Protein AF-A0A5D2IPU1-F1 (afdb_monomer)

Secondary structure (DSSP, 8-state):
-HHHHGGG--TT---HHHHHHHHHEEEEEETTEEEEEEPPHHHHHHHHHHHHHHHHHHHHHHHHHHHHHHH---TT-S---PPP--------SS---

pLDDT: mean 86.09, std 16.65, range [37.09, 97.56]

Sequence (97 aa):
MLTGMLKNFSFGRCDVDLLLDTLCTRTIQIREGSIVKALDCNAAVASRDALAKTVYARLFGWLVDKINISVGQDPNSHVQIGVLDIYGFECFKHNRL

Structure (mmCIF, N/CA/C/O backbone):
data_AF-A0A5D2IPU1-F1
#
_entry.id   AF-A0A5D2IPU1-F1
#
loop_
_atom_site.group_PDB
_atom_site.id
_atom_site.type_symbol
_atom_site.label_atom_id
_atom_site.label_alt_id
_atom_site.label_comp_id
_atom_site.label_asym_id
_atom_site.label_entity_id
_atom_site.label_seq_id
_atom_site.pdbx_PDB_ins_code
_atom_site.Cartn_x
_atom_site.Cartn_y
_atom_site.Cartn_z
_atom_site.occupancy
_atom_site.B_iso_or_equiv
_atom_site.auth_seq_id
_atom_site.auth_comp_id
_atom_site.auth_asym_id
_atom_site.auth_atom_id
_atom_site.pdbx_PDB_model_num
ATOM 1 N N . MET A 1 1 ? 19.052 -23.153 -6.742 1.00 44.31 1 MET A N 1
ATOM 2 C CA . MET A 1 1 ? 19.173 -21.676 -6.682 1.00 44.31 1 MET A CA 1
ATOM 3 C C . MET A 1 1 ? 17.837 -20.984 -6.370 1.00 44.31 1 MET A C 1
ATOM 5 O O . MET A 1 1 ? 17.845 -20.030 -5.609 1.00 44.31 1 MET A O 1
ATOM 9 N N . LEU A 1 2 ? 16.688 -21.506 -6.827 1.00 38.56 2 LEU A N 1
ATOM 10 C CA . LEU A 1 2 ? 15.344 -20.996 -6.474 1.00 38.56 2 LEU A CA 1
ATOM 11 C C . LEU A 1 2 ? 14.900 -21.295 -5.024 1.00 38.56 2 LEU A C 1
ATOM 13 O O . LEU A 1 2 ? 14.187 -20.506 -4.414 1.00 38.56 2 LEU A O 1
ATOM 17 N N . THR A 1 3 ? 15.399 -22.374 -4.417 1.00 40.47 3 THR A N 1
ATOM 18 C CA . THR A 1 3 ? 15.139 -22.748 -3.012 1.00 40.47 3 THR A CA 1
ATOM 19 C C . THR A 1 3 ? 15.789 -21.815 -1.976 1.00 40.47 3 THR A C 1
ATOM 21 O O . THR A 1 3 ? 15.454 -21.888 -0.796 1.00 40.47 3 THR A O 1
ATOM 24 N N . GLY A 1 4 ? 16.709 -20.933 -2.393 1.00 37.09 4 GLY A N 1
ATOM 25 C CA . GLY A 1 4 ? 17.386 -19.965 -1.519 1.00 37.09 4 GLY A CA 1
ATOM 26 C C . GLY A 1 4 ? 16.673 -18.614 -1.401 1.00 37.09 4 GLY A C 1
ATOM 27 O O . GLY A 1 4 ? 16.725 -17.997 -0.342 1.00 37.09 4 GLY A O 1
ATOM 28 N N . MET A 1 5 ? 15.953 -18.170 -2.440 1.00 45.12 5 MET A N 1
ATOM 29 C CA . MET A 1 5 ? 15.234 -16.884 -2.410 1.00 45.12 5 MET A CA 1
ATOM 30 C C . MET A 1 5 ? 13.973 -16.923 -1.540 1.00 45.12 5 MET A C 1
ATOM 32 O O . MET A 1 5 ? 13.598 -15.899 -0.978 1.00 45.12 5 MET A O 1
ATOM 36 N N . LEU A 1 6 ? 13.372 -18.102 -1.348 1.00 45.28 6 LEU A N 1
ATOM 37 C CA . LEU A 1 6 ? 12.223 -18.271 -0.451 1.00 45.28 6 LEU A CA 1
ATOM 38 C C . LEU A 1 6 ? 12.601 -18.178 1.037 1.00 45.28 6 LEU A C 1
ATOM 40 O O . LEU A 1 6 ? 11.755 -17.833 1.852 1.00 45.28 6 LEU A O 1
ATOM 44 N N . LYS A 1 7 ? 13.871 -18.406 1.410 1.00 43.28 7 LYS A N 1
ATOM 45 C CA . LYS A 1 7 ? 14.329 -18.258 2.807 1.00 43.28 7 LYS A CA 1
ATOM 46 C C . LYS A 1 7 ? 14.456 -16.799 3.257 1.00 43.28 7 LYS A C 1
ATOM 48 O O . LYS A 1 7 ? 14.388 -16.535 4.451 1.00 43.28 7 LYS A O 1
ATOM 53 N N . ASN A 1 8 ? 14.594 -15.861 2.318 1.00 40.19 8 ASN A N 1
ATOM 54 C CA . ASN A 1 8 ? 14.648 -14.425 2.616 1.00 40.19 8 ASN A CA 1
ATOM 55 C C . ASN A 1 8 ? 13.256 -13.782 2.692 1.00 40.19 8 ASN A C 1
ATOM 57 O O . ASN A 1 8 ? 13.132 -12.628 3.090 1.00 40.19 8 ASN A O 1
ATOM 61 N N . PHE A 1 9 ? 12.208 -14.531 2.345 1.00 43.62 9 PHE A N 1
ATOM 62 C CA . PHE A 1 9 ? 10.818 -14.130 2.512 1.00 43.62 9 PHE A CA 1
ATOM 63 C C . PHE A 1 9 ? 10.248 -14.814 3.761 1.00 43.62 9 PHE A C 1
ATOM 65 O O . PHE A 1 9 ? 9.329 -15.624 3.697 1.00 43.62 9 PHE A O 1
ATOM 72 N N . SER A 1 10 ? 10.815 -14.503 4.931 1.00 45.66 10 SER A N 1
ATOM 73 C CA . SER A 1 10 ? 10.185 -14.836 6.214 1.00 45.66 10 SER A CA 1
ATOM 74 C C . SER A 1 10 ? 8.975 -13.919 6.423 1.00 45.66 10 SER A C 1
ATOM 76 O O . SER A 1 10 ? 8.990 -13.026 7.268 1.00 45.66 10 SER A O 1
ATOM 78 N N . PHE A 1 11 ? 7.931 -14.108 5.616 1.00 48.38 11 PHE A N 1
ATOM 79 C CA . PHE A 1 11 ? 6.638 -13.480 5.836 1.00 48.38 11 PHE A CA 1
ATOM 80 C C . PHE A 1 11 ? 6.033 -14.112 7.093 1.00 48.38 11 PHE A C 1
ATOM 82 O O . PHE A 1 11 ? 5.561 -15.244 7.063 1.00 48.38 11 PHE A O 1
ATOM 89 N N . GLY A 1 12 ? 6.098 -13.395 8.216 1.00 58.38 12 GLY A N 1
ATOM 90 C CA . GLY A 1 12 ? 5.219 -13.666 9.352 1.00 58.38 12 GLY A CA 1
ATOM 91 C C . GLY A 1 12 ? 5.762 -14.547 10.478 1.00 58.38 12 GLY A C 1
ATOM 92 O O . GLY A 1 12 ? 5.032 -15.393 10.978 1.00 58.38 12 GLY A O 1
ATOM 93 N N . ARG A 1 13 ? 6.968 -14.282 10.999 1.00 60.38 13 ARG A N 1
ATOM 94 C CA . ARG A 1 13 ? 7.183 -14.495 12.447 1.00 60.38 13 ARG A CA 1
ATOM 95 C C . ARG A 1 13 ? 6.666 -13.272 13.204 1.00 60.38 13 ARG A C 1
ATOM 97 O O . ARG A 1 13 ? 7.444 -12.489 13.737 1.00 60.38 13 ARG A O 1
ATOM 104 N N . CYS A 1 14 ? 5.353 -13.078 13.165 1.00 70.31 14 CYS A N 1
ATOM 105 C CA . CYS A 1 14 ? 4.673 -12.128 14.033 1.00 70.31 14 CYS A CA 1
ATOM 106 C C . CYS A 1 14 ? 4.151 -12.904 15.235 1.00 70.31 14 CYS A C 1
ATOM 108 O O . CYS A 1 14 ? 3.426 -13.883 15.070 1.00 70.31 14 CYS A O 1
ATOM 110 N N . ASP A 1 15 ? 4.549 -12.472 16.424 1.00 87.75 15 ASP A N 1
ATOM 111 C CA . ASP A 1 15 ? 3.903 -12.905 17.653 1.00 87.75 15 ASP A CA 1
ATOM 112 C C . ASP A 1 15 ? 2.453 -12.395 17.632 1.00 87.75 15 ASP A C 1
ATOM 114 O O . ASP A 1 15 ? 2.205 -11.201 17.428 1.00 87.75 15 ASP A O 1
ATOM 118 N N . VAL A 1 16 ? 1.504 -13.325 17.743 1.00 87.75 16 VAL A N 1
ATOM 119 C CA . VAL A 1 16 ? 0.071 -13.037 17.621 1.00 87.75 16 VAL A CA 1
ATOM 120 C C . VAL A 1 16 ? -0.405 -12.193 18.799 1.00 87.75 16 VAL A C 1
ATOM 122 O O . VAL A 1 16 ? -1.175 -11.257 18.590 1.00 87.75 16 VAL A O 1
ATOM 125 N N . ASP A 1 17 ? 0.090 -12.471 20.003 1.00 89.56 17 ASP A N 1
ATOM 126 C CA . ASP A 1 17 ? -0.324 -11.771 21.217 1.00 89.56 17 ASP A CA 1
ATOM 127 C C . ASP A 1 17 ? 0.205 -10.338 21.201 1.00 89.56 17 ASP A C 1
ATOM 129 O O . ASP A 1 17 ? -0.543 -9.390 21.449 1.00 89.56 17 ASP A O 1
ATOM 133 N N . LEU A 1 18 ? 1.465 -10.162 20.787 1.00 89.06 18 LEU A N 1
ATOM 134 C CA . LEU A 1 18 ? 2.045 -8.834 20.600 1.00 89.06 18 LEU A CA 1
ATOM 135 C C . LEU A 1 18 ? 1.277 -8.035 19.541 1.00 89.06 18 LEU A C 1
ATOM 137 O O . LEU A 1 18 ? 0.995 -6.855 19.736 1.00 89.06 18 LEU A O 1
ATOM 141 N N . LEU A 1 19 ? 0.922 -8.657 18.415 1.00 90.06 19 LEU A N 1
ATOM 142 C CA . LEU A 1 19 ? 0.174 -7.983 17.354 1.00 90.06 19 LEU A CA 1
ATOM 143 C C . LEU A 1 19 ? -1.211 -7.535 17.837 1.00 90.06 19 LEU A C 1
ATOM 145 O O . LEU A 1 19 ? -1.614 -6.406 17.555 1.00 90.06 19 LEU A O 1
ATOM 149 N N . LEU A 1 20 ? -1.925 -8.398 18.564 1.00 89.81 20 LEU A N 1
ATOM 150 C CA . LEU A 1 20 ? -3.234 -8.077 19.129 1.00 89.81 20 LEU A CA 1
ATOM 151 C C . LEU A 1 20 ? -3.141 -6.923 20.129 1.00 89.81 20 LEU A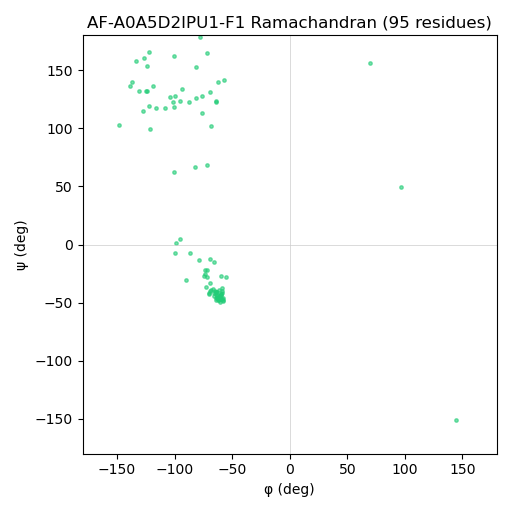 C 1
ATOM 153 O O . LEU A 1 20 ? -3.927 -5.979 20.028 1.00 89.81 20 LEU A O 1
ATOM 157 N N . ASP A 1 21 ? -2.160 -6.958 21.031 1.00 89.94 21 ASP A N 1
ATOM 158 C CA . ASP A 1 21 ? -1.935 -5.890 22.007 1.00 89.94 21 ASP A CA 1
ATOM 159 C C . ASP A 1 21 ? -1.615 -4.558 21.314 1.00 89.94 21 ASP A C 1
ATOM 161 O O . ASP A 1 21 ? -2.221 -3.527 21.606 1.00 89.94 21 ASP A O 1
ATOM 165 N N . THR A 1 22 ? -0.747 -4.580 20.299 1.00 90.44 22 THR A N 1
ATOM 166 C CA . THR A 1 22 ? -0.341 -3.367 19.570 1.00 90.44 22 THR A CA 1
ATOM 167 C C . THR A 1 22 ? -1.477 -2.781 18.723 1.00 90.44 22 THR A C 1
ATOM 169 O O . THR A 1 22 ? -1.560 -1.567 18.545 1.00 90.44 22 THR A O 1
ATOM 172 N N . LEU A 1 23 ? -2.363 -3.621 18.178 1.00 92.75 23 LEU A N 1
ATOM 173 C CA . LEU A 1 23 ? -3.527 -3.165 17.409 1.00 92.75 23 LEU A CA 1
ATOM 174 C C . LEU A 1 23 ? -4.633 -2.592 18.301 1.00 92.75 23 LEU A C 1
ATOM 176 O O . LEU A 1 23 ? -5.403 -1.750 17.836 1.00 92.75 23 LEU A O 1
ATOM 180 N N . CYS A 1 24 ? -4.717 -3.043 19.556 1.00 93.88 24 CYS A N 1
ATOM 181 C CA . CYS A 1 24 ? -5.764 -2.654 20.502 1.00 93.88 24 CYS A CA 1
ATOM 182 C C . CYS A 1 24 ? -5.325 -1.580 21.503 1.00 93.88 24 CYS A C 1
ATOM 184 O O . CYS A 1 24 ? -6.160 -1.067 22.248 1.00 93.88 24 CYS A O 1
ATOM 186 N N . THR A 1 25 ? -4.045 -1.216 21.541 1.00 93.25 25 THR A N 1
ATOM 187 C CA . THR A 1 25 ? -3.517 -0.221 22.475 1.00 93.25 25 THR A CA 1
ATOM 188 C C . THR A 1 25 ? -2.761 0.889 21.757 1.00 93.25 25 THR A C 1
ATOM 190 O O . THR A 1 25 ? -2.344 0.784 20.606 1.00 93.25 25 THR A O 1
ATOM 193 N N . ARG A 1 26 ? -2.608 2.017 22.446 1.00 91.75 26 ARG A N 1
ATOM 194 C CA . ARG A 1 26 ? -1.786 3.142 22.027 1.00 91.75 26 ARG A CA 1
ATOM 195 C C . ARG A 1 26 ? -0.755 3.430 23.100 1.00 91.75 26 ARG A C 1
ATOM 197 O O . ARG A 1 26 ? -1.110 3.821 24.212 1.00 91.75 26 ARG A O 1
ATOM 204 N N . THR A 1 27 ? 0.512 3.316 22.727 1.00 91.31 27 THR A N 1
ATOM 205 C CA . THR A 1 27 ? 1.637 3.719 23.572 1.00 91.31 27 THR A CA 1
ATOM 206 C C . THR A 1 27 ? 1.945 5.195 23.354 1.00 91.31 27 THR A C 1
ATOM 208 O O . THR A 1 27 ? 2.215 5.635 22.236 1.00 91.31 27 THR A O 1
ATOM 211 N N . ILE A 1 28 ? 1.902 5.972 24.431 1.00 90.62 28 ILE A N 1
ATOM 212 C CA . ILE A 1 28 ? 2.215 7.398 24.457 1.00 90.62 28 ILE A CA 1
ATOM 213 C C . ILE A 1 28 ? 3.547 7.560 25.185 1.00 90.62 28 ILE A C 1
ATOM 215 O O . ILE A 1 28 ? 3.663 7.212 26.360 1.00 90.62 28 ILE A O 1
ATOM 219 N N . GLN A 1 29 ? 4.552 8.076 24.483 1.00 91.69 29 GLN A N 1
ATOM 220 C CA . GLN A 1 29 ? 5.867 8.357 25.058 1.00 91.69 29 GLN A CA 1
ATOM 221 C C . GLN A 1 29 ? 5.832 9.706 25.791 1.00 91.69 29 GLN A C 1
ATOM 223 O O . GLN A 1 29 ? 5.444 10.719 25.208 1.00 91.69 29 GLN A O 1
ATOM 228 N N . ILE A 1 30 ? 6.229 9.716 27.063 1.00 92.75 30 ILE A N 1
ATOM 229 C CA . ILE A 1 30 ? 6.372 10.899 27.923 1.00 92.75 30 ILE A CA 1
ATOM 230 C C . ILE A 1 30 ? 7.812 10.989 28.454 1.00 92.75 30 ILE A C 1
ATOM 232 O O . ILE A 1 30 ? 8.574 10.030 28.380 1.00 92.75 30 ILE A O 1
ATOM 236 N N . ARG A 1 31 ? 8.214 12.140 29.013 1.00 89.88 31 ARG A N 1
ATOM 237 C CA . ARG A 1 31 ? 9.590 12.332 29.534 1.00 89.88 31 ARG A CA 1
ATOM 238 C C . ARG A 1 31 ? 9.965 11.340 30.643 1.00 89.88 31 ARG A C 1
ATOM 240 O O . ARG A 1 31 ? 11.141 11.046 30.804 1.00 89.88 31 ARG A O 1
ATOM 247 N N . GLU A 1 32 ? 8.977 10.845 31.383 1.00 90.00 32 GLU A N 1
ATOM 248 C CA . GLU A 1 32 ? 9.146 9.948 32.535 1.00 90.00 32 GLU A CA 1
ATOM 249 C C . GLU A 1 32 ? 8.927 8.462 32.185 1.00 90.00 32 GLU A C 1
ATOM 251 O O . GLU A 1 32 ? 9.017 7.610 33.064 1.00 90.00 32 GLU A O 1
ATOM 256 N N . GLY A 1 33 ? 8.643 8.125 30.918 1.00 89.00 33 GLY A N 1
ATOM 257 C CA . GLY A 1 33 ? 8.401 6.747 30.480 1.00 89.00 33 GLY A CA 1
ATOM 258 C C . GLY A 1 33 ? 7.342 6.618 29.382 1.00 89.00 33 GLY A C 1
ATOM 259 O O . GLY A 1 33 ? 7.133 7.524 28.580 1.00 89.00 33 GLY A O 1
ATOM 260 N N . SER A 1 34 ? 6.647 5.482 29.344 1.00 89.50 34 SER A N 1
ATOM 261 C CA . SER A 1 34 ? 5.584 5.214 28.371 1.00 89.50 34 SER A CA 1
ATOM 262 C C . SER A 1 34 ? 4.273 4.859 29.061 1.00 89.50 34 SER A C 1
ATOM 264 O O . SER A 1 34 ? 4.248 3.985 29.926 1.00 89.50 34 SER A O 1
ATOM 266 N N . ILE A 1 35 ? 3.179 5.487 28.634 1.00 91.88 35 ILE A N 1
ATOM 267 C CA . ILE A 1 35 ? 1.822 5.165 29.084 1.00 91.88 35 ILE A CA 1
ATOM 268 C C . ILE A 1 35 ? 1.128 4.372 27.979 1.00 91.88 35 ILE A C 1
ATOM 270 O O . ILE A 1 35 ? 1.062 4.831 26.839 1.00 91.88 35 ILE A O 1
ATOM 274 N N . VAL A 1 36 ? 0.581 3.205 28.313 1.00 91.69 36 VAL A N 1
ATOM 275 C CA . VAL A 1 36 ? -0.224 2.390 27.395 1.00 91.69 36 VAL A CA 1
ATOM 276 C C . VAL A 1 36 ? -1.701 2.621 27.693 1.00 91.69 36 VAL A C 1
ATOM 278 O O . VAL A 1 36 ? -2.138 2.510 28.838 1.00 91.69 36 VAL A O 1
ATOM 281 N N . LYS A 1 37 ? -2.479 2.964 26.664 1.00 92.94 37 LYS A N 1
ATOM 282 C CA . LYS A 1 37 ? -3.926 3.183 26.766 1.00 92.94 37 LYS A CA 1
ATOM 283 C C . LYS A 1 37 ? -4.665 2.297 25.769 1.00 92.94 37 LYS A C 1
ATOM 285 O O . LYS A 1 37 ? -4.312 2.289 24.595 1.00 92.94 37 LYS A O 1
ATOM 290 N N . ALA A 1 38 ? -5.712 1.607 26.212 1.00 93.06 38 ALA A N 1
ATOM 291 C CA . ALA A 1 38 ? -6.588 0.853 25.318 1.00 93.06 38 ALA A CA 1
ATOM 292 C C . ALA A 1 38 ? -7.295 1.779 24.309 1.00 93.06 38 ALA A C 1
ATOM 294 O O . ALA A 1 38 ? -7.718 2.890 24.650 1.00 93.06 38 ALA A O 1
ATOM 295 N N . LEU A 1 39 ? -7.404 1.316 23.068 1.00 93.88 39 LEU A N 1
ATOM 296 C CA . LEU A 1 39 ? -8.176 1.953 22.010 1.00 93.88 39 LEU A CA 1
ATOM 297 C C . LEU A 1 39 ? -9.656 1.581 22.134 1.00 93.88 39 LEU A C 1
ATOM 299 O O . LEU A 1 39 ? -10.005 0.507 22.623 1.00 93.88 39 LEU A O 1
ATOM 303 N N . ASP A 1 40 ? -10.532 2.462 21.653 1.00 95.88 40 ASP A N 1
ATOM 304 C CA . ASP A 1 40 ? -11.911 2.069 21.379 1.00 95.88 40 ASP A CA 1
ATOM 305 C C . ASP A 1 40 ? -11.985 1.152 20.144 1.00 95.88 40 ASP A C 1
ATOM 307 O O . ASP A 1 40 ? -11.044 1.053 19.347 1.00 95.88 40 ASP A O 1
ATOM 311 N N . CYS A 1 41 ? -13.122 0.475 19.972 1.00 94.06 41 CYS A N 1
ATOM 312 C CA . CYS A 1 41 ? -13.303 -0.489 18.889 1.00 94.06 41 CYS A CA 1
ATOM 313 C C . CYS A 1 41 ? -13.107 0.127 17.493 1.00 94.06 41 CYS A C 1
ATOM 315 O O . CYS A 1 41 ? -12.541 -0.525 16.618 1.00 94.06 41 CYS A O 1
ATOM 317 N N . ASN A 1 42 ? -13.539 1.373 17.272 1.00 96.00 42 ASN A N 1
ATOM 318 C CA . ASN A 1 42 ? -13.425 2.021 15.963 1.00 96.00 42 ASN A CA 1
ATOM 319 C C . ASN A 1 42 ? -11.963 2.347 15.639 1.00 96.00 42 ASN A C 1
ATOM 321 O O . ASN A 1 42 ? -11.512 2.123 14.516 1.00 96.00 42 ASN A O 1
ATOM 325 N N . ALA A 1 43 ? -11.209 2.830 16.626 1.00 94.12 43 ALA A N 1
ATOM 326 C CA . ALA A 1 43 ? -9.787 3.104 16.489 1.00 94.12 43 ALA A CA 1
ATOM 327 C C . ALA A 1 43 ? -8.972 1.821 16.253 1.00 94.12 43 ALA A C 1
ATOM 329 O O . ALA A 1 43 ? -8.080 1.819 15.404 1.00 94.12 43 ALA A O 1
ATOM 330 N N . ALA A 1 44 ? -9.308 0.718 16.930 1.00 93.88 44 ALA A N 1
ATOM 331 C CA . ALA A 1 44 ? -8.669 -0.580 16.698 1.00 93.88 44 ALA A CA 1
ATOM 332 C C . ALA A 1 44 ? -8.945 -1.114 15.275 1.00 93.88 44 ALA A C 1
ATOM 334 O O . ALA A 1 44 ? -8.029 -1.572 14.588 1.00 93.88 44 ALA A O 1
ATOM 335 N N . VAL A 1 45 ? -10.185 -0.987 14.783 1.00 95.44 45 VAL A N 1
ATOM 336 C CA . VAL A 1 45 ? -10.546 -1.349 13.398 1.00 95.44 45 VAL A CA 1
ATOM 337 C C . VAL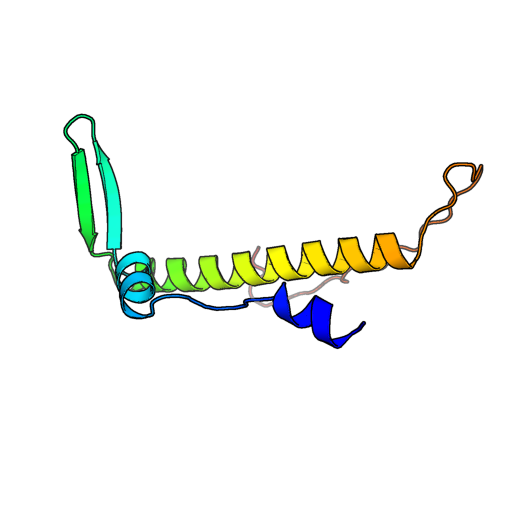 A 1 45 ? -9.790 -0.490 12.384 1.00 95.44 45 VAL A C 1
ATOM 339 O O . VAL A 1 45 ? -9.209 -1.024 11.441 1.00 95.44 45 VAL A O 1
ATOM 342 N N . ALA A 1 46 ? -9.732 0.827 12.597 1.00 94.50 46 ALA A N 1
ATOM 343 C CA . ALA A 1 46 ? -8.981 1.727 11.727 1.00 94.50 46 ALA A CA 1
ATOM 344 C C . ALA A 1 46 ? -7.477 1.395 11.713 1.00 94.50 46 ALA A C 1
ATOM 346 O O . ALA A 1 46 ? -6.855 1.425 10.651 1.00 94.50 46 ALA A O 1
ATOM 347 N N . SER A 1 47 ? -6.903 1.030 12.866 1.00 93.38 47 SER A N 1
ATOM 348 C CA . SER A 1 47 ? -5.509 0.581 12.993 1.00 93.38 47 SER A CA 1
ATOM 349 C C . SER A 1 47 ? -5.242 -0.684 12.167 1.00 93.38 47 SER A C 1
ATOM 351 O O . SER A 1 47 ? -4.302 -0.723 11.369 1.00 93.38 47 SER A O 1
ATOM 353 N N . ARG A 1 48 ? -6.125 -1.688 12.266 1.00 95.06 48 ARG A N 1
ATOM 354 C CA . ARG A 1 48 ? -6.066 -2.912 11.450 1.00 95.06 48 ARG A CA 1
ATOM 355 C C . ARG A 1 48 ? -6.115 -2.599 9.953 1.00 95.06 48 ARG A C 1
ATOM 357 O O . ARG A 1 48 ? -5.297 -3.113 9.190 1.00 95.06 48 ARG A O 1
ATOM 364 N N . ASP A 1 49 ? -7.058 -1.765 9.527 1.00 95.44 49 ASP A N 1
ATOM 365 C CA . ASP A 1 49 ? -7.230 -1.426 8.111 1.00 95.44 49 ASP A CA 1
ATOM 366 C C . ASP A 1 49 ? -6.032 -0.628 7.577 1.00 95.44 49 ASP A C 1
ATOM 368 O O . ASP A 1 49 ? -5.576 -0.858 6.455 1.00 95.44 49 ASP A O 1
ATOM 372 N N . ALA A 1 50 ? -5.472 0.273 8.388 1.00 94.25 50 ALA A N 1
ATOM 373 C CA . ALA A 1 50 ? -4.252 1.001 8.058 1.00 94.25 50 ALA A CA 1
ATOM 374 C C . ALA A 1 50 ? -3.042 0.064 7.921 1.00 94.25 50 ALA A C 1
ATOM 376 O O . ALA A 1 50 ? -2.255 0.212 6.980 1.00 94.25 50 ALA A O 1
ATOM 377 N N . LEU A 1 51 ? -2.910 -0.931 8.805 1.00 93.62 51 LEU A N 1
ATOM 378 C CA . LEU A 1 51 ? -1.870 -1.955 8.704 1.00 93.62 51 LEU A CA 1
ATOM 379 C C . LEU A 1 51 ? -2.006 -2.745 7.398 1.00 93.62 51 LEU A C 1
ATOM 381 O O . LEU A 1 51 ? -1.031 -2.861 6.655 1.00 93.62 51 LEU A O 1
ATOM 385 N N . ALA A 1 52 ? -3.210 -3.225 7.078 1.00 95.12 52 ALA A N 1
ATOM 386 C CA . ALA A 1 52 ? -3.469 -3.970 5.847 1.00 95.12 52 ALA A CA 1
ATOM 387 C C . ALA A 1 52 ? -3.121 -3.147 4.594 1.00 95.12 52 ALA A C 1
ATOM 389 O O . ALA A 1 52 ? -2.388 -3.621 3.723 1.00 95.12 52 ALA A O 1
ATOM 390 N N . LYS A 1 53 ? -3.565 -1.882 4.539 1.00 95.38 53 LYS A N 1
ATOM 391 C CA . LYS A 1 53 ? -3.225 -0.948 3.452 1.00 95.38 53 LYS A CA 1
ATOM 392 C C . LYS A 1 53 ? -1.716 -0.732 3.334 1.00 95.38 53 LYS A C 1
ATOM 394 O O . LYS A 1 53 ? -1.185 -0.733 2.228 1.00 95.38 53 LYS A O 1
ATOM 399 N N . THR A 1 54 ? -1.017 -0.595 4.459 1.00 95.44 54 THR A N 1
ATOM 400 C CA . THR A 1 54 ? 0.440 -0.387 4.486 1.00 95.44 54 THR A CA 1
ATOM 401 C C . THR A 1 54 ? 1.198 -1.604 3.965 1.00 95.44 54 THR A C 1
ATOM 403 O O . THR A 1 54 ? 2.128 -1.457 3.172 1.00 95.44 54 THR A O 1
ATOM 406 N N . VAL A 1 55 ? 0.803 -2.809 4.384 1.00 95.38 55 VAL A N 1
ATOM 407 C CA . VAL A 1 55 ? 1.409 -4.059 3.904 1.00 95.38 55 VAL A CA 1
ATOM 408 C C . VAL A 1 55 ? 1.208 -4.198 2.399 1.00 95.38 55 VAL A C 1
ATOM 410 O O . VAL A 1 55 ? 2.177 -4.437 1.679 1.00 95.38 55 VAL A O 1
ATOM 413 N N . TYR A 1 56 ? -0.019 -3.986 1.917 1.00 96.81 56 TYR A N 1
ATOM 414 C CA . TYR A 1 56 ? -0.323 -4.048 0.491 1.00 96.81 56 TYR A CA 1
ATOM 415 C C . TYR A 1 56 ? 0.480 -3.016 -0.312 1.00 96.81 56 TYR A C 1
ATOM 417 O O . TYR A 1 56 ? 1.112 -3.371 -1.302 1.00 96.81 56 TYR A O 1
ATOM 425 N N . ALA A 1 57 ? 0.530 -1.759 0.140 1.00 96.00 57 ALA A N 1
ATOM 426 C CA . ALA A 1 57 ? 1.281 -0.702 -0.535 1.00 96.00 57 ALA A CA 1
ATOM 427 C C . ALA A 1 57 ? 2.782 -1.026 -0.637 1.00 96.00 57 ALA A C 1
ATOM 429 O O . ALA A 1 57 ? 3.382 -0.849 -1.695 1.00 96.00 57 ALA A O 1
ATOM 430 N N . ARG A 1 58 ? 3.387 -1.556 0.437 1.00 96.12 58 ARG A N 1
ATOM 431 C CA . ARG A 1 58 ? 4.797 -1.983 0.433 1.00 96.12 58 ARG A CA 1
ATOM 432 C C . ARG A 1 58 ? 5.043 -3.158 -0.506 1.00 96.12 58 ARG A C 1
ATOM 434 O O . ARG A 1 58 ? 6.048 -3.164 -1.210 1.00 96.12 58 ARG A O 1
ATOM 441 N N . LEU A 1 59 ? 4.138 -4.135 -0.521 1.00 96.88 59 LEU A N 1
ATOM 442 C CA . LEU A 1 59 ? 4.220 -5.273 -1.433 1.00 96.88 59 LEU A CA 1
ATOM 443 C C . LEU A 1 59 ? 4.122 -4.818 -2.892 1.00 96.88 59 LEU A C 1
ATOM 445 O O . LEU A 1 59 ? 4.923 -5.247 -3.717 1.00 96.88 59 LEU A O 1
ATOM 449 N N . PHE A 1 60 ? 3.168 -3.938 -3.197 1.00 96.75 60 PHE A N 1
ATOM 450 C CA . PHE A 1 60 ? 2.980 -3.395 -4.536 1.00 96.75 60 PHE A CA 1
ATOM 451 C C . PHE A 1 60 ? 4.208 -2.604 -5.001 1.00 96.75 60 PHE A C 1
ATOM 453 O O . PHE A 1 60 ? 4.715 -2.864 -6.087 1.00 96.75 60 PHE A O 1
ATOM 460 N N . GLY A 1 61 ? 4.740 -1.709 -4.160 1.00 95.81 61 GLY A N 1
ATOM 461 C CA . GLY A 1 61 ? 5.974 -0.979 -4.465 1.00 95.81 61 GLY A CA 1
ATOM 462 C C . GLY A 1 61 ? 7.153 -1.918 -4.730 1.00 95.81 61 GLY A C 1
ATOM 463 O O . GLY A 1 61 ? 7.804 -1.814 -5.765 1.00 95.81 61 GLY A O 1
ATOM 464 N N . TRP A 1 62 ? 7.359 -2.913 -3.860 1.00 97.38 62 TRP A N 1
ATOM 465 C CA . TRP A 1 62 ? 8.399 -3.926 -4.060 1.00 97.38 62 TRP A CA 1
ATOM 466 C C . TRP A 1 62 ? 8.223 -4.699 -5.372 1.00 97.38 62 TRP A C 1
ATOM 468 O O . TRP A 1 62 ? 9.203 -4.980 -6.060 1.00 97.38 62 TRP A O 1
ATOM 478 N N . LEU A 1 63 ? 6.987 -5.046 -5.737 1.00 97.56 63 LEU A N 1
ATOM 479 C CA . LEU A 1 63 ? 6.697 -5.744 -6.985 1.00 97.56 63 LEU A CA 1
ATOM 480 C C . LEU A 1 63 ? 7.048 -4.879 -8.202 1.00 97.56 63 LEU A C 1
ATOM 482 O O . LEU A 1 63 ? 7.713 -5.371 -9.113 1.00 97.56 63 LEU A O 1
ATOM 486 N N . VAL A 1 64 ? 6.649 -3.604 -8.198 1.00 96.62 64 VAL A N 1
ATOM 487 C CA . VAL A 1 64 ? 6.992 -2.638 -9.254 1.00 96.62 64 VAL A CA 1
ATOM 488 C C . VAL A 1 64 ? 8.509 -2.515 -9.393 1.00 96.62 64 VAL A C 1
ATOM 490 O O . VAL A 1 64 ? 9.028 -2.627 -10.503 1.00 96.62 64 VAL A O 1
ATOM 493 N N . ASP A 1 65 ? 9.236 -2.394 -8.281 1.00 96.44 65 ASP A N 1
ATOM 494 C CA . ASP A 1 65 ? 10.701 -2.337 -8.291 1.00 96.44 65 ASP A CA 1
ATOM 495 C C . ASP A 1 65 ? 11.316 -3.601 -8.907 1.00 96.44 65 ASP A C 1
ATOM 497 O O . ASP A 1 65 ? 12.230 -3.524 -9.730 1.00 96.44 65 ASP A O 1
ATOM 501 N N . LYS A 1 66 ? 10.804 -4.787 -8.548 1.00 97.00 66 LYS A N 1
ATOM 502 C CA . LYS A 1 66 ? 11.279 -6.057 -9.116 1.00 97.00 66 LYS A CA 1
ATOM 503 C C . LYS A 1 66 ? 11.016 -6.165 -10.611 1.00 97.00 66 LYS A C 1
ATOM 505 O O . LYS A 1 66 ? 11.897 -6.636 -11.330 1.00 97.00 66 LYS A O 1
ATOM 510 N N . ILE A 1 67 ? 9.850 -5.725 -11.073 1.00 96.19 67 ILE A N 1
ATOM 511 C CA . ILE A 1 67 ? 9.516 -5.704 -12.499 1.00 96.19 67 ILE A CA 1
ATOM 512 C C . ILE A 1 67 ? 10.449 -4.739 -13.234 1.00 96.19 67 ILE A C 1
ATOM 514 O O . ILE A 1 67 ? 11.063 -5.143 -14.216 1.00 96.19 67 ILE A O 1
ATOM 518 N N . ASN A 1 68 ? 10.643 -3.519 -12.730 1.00 93.81 68 ASN A N 1
ATOM 519 C CA . ASN A 1 68 ? 11.515 -2.521 -13.357 1.00 93.81 68 ASN A CA 1
ATOM 520 C C . ASN A 1 68 ? 12.966 -3.006 -13.481 1.00 93.81 68 ASN A C 1
ATOM 522 O O . ASN A 1 68 ? 13.582 -2.851 -14.536 1.00 93.81 68 ASN A O 1
ATOM 526 N N . ILE A 1 69 ? 13.498 -3.654 -12.438 1.00 94.56 69 ILE A N 1
ATOM 527 C CA . ILE A 1 69 ? 14.833 -4.269 -12.479 1.00 94.56 69 ILE A CA 1
ATOM 528 C C . ILE A 1 69 ? 14.886 -5.399 -13.516 1.00 94.56 69 ILE A C 1
ATOM 530 O O . ILE A 1 69 ? 15.879 -5.526 -14.227 1.00 94.56 69 ILE A O 1
ATOM 534 N N . SER A 1 70 ? 13.839 -6.225 -13.600 1.00 95.31 70 SER A N 1
ATOM 535 C CA . SER A 1 70 ? 13.797 -7.372 -14.514 1.00 95.31 70 SER A CA 1
ATOM 536 C C . SER A 1 70 ? 13.624 -6.979 -15.979 1.00 95.31 70 SER A C 1
ATOM 538 O O . SER A 1 70 ? 14.159 -7.667 -16.843 1.00 95.31 70 SER A O 1
ATOM 540 N N . VAL A 1 71 ? 12.845 -5.933 -16.265 1.00 92.94 71 VAL A N 1
ATOM 541 C CA . VAL A 1 71 ? 12.679 -5.395 -17.623 1.00 92.94 71 VAL A CA 1
ATOM 542 C C . VAL A 1 71 ? 13.983 -4.737 -18.069 1.00 92.94 71 VAL A C 1
ATOM 544 O O . VAL A 1 71 ? 14.402 -4.925 -19.208 1.00 92.94 71 VAL A O 1
ATOM 547 N N . GLY A 1 72 ? 14.650 -4.024 -17.153 1.00 84.69 72 GLY A N 1
ATOM 548 C CA . GLY A 1 72 ? 15.873 -3.286 -17.441 1.00 84.69 72 GLY A CA 1
ATOM 549 C C . GLY A 1 72 ? 15.610 -2.072 -18.334 1.00 84.69 72 GLY A C 1
ATOM 550 O O . GLY A 1 72 ? 14.613 -1.996 -19.048 1.00 84.69 72 GLY A O 1
ATOM 551 N N . GLN A 1 73 ? 16.492 -1.081 -18.278 1.00 84.81 73 GLN A N 1
ATOM 552 C CA . GLN A 1 73 ? 16.465 0.085 -19.164 1.00 84.81 73 GLN A CA 1
ATOM 553 C C . GLN A 1 73 ? 17.896 0.364 -19.618 1.00 84.81 73 GLN A C 1
ATOM 555 O O . GLN A 1 73 ? 18.822 0.235 -18.816 1.00 84.81 73 GLN A O 1
ATOM 560 N N . ASP A 1 74 ? 18.079 0.729 -20.887 1.00 88.00 74 ASP A N 1
ATOM 561 C CA . ASP A 1 74 ? 19.380 1.172 -21.388 1.00 88.00 74 ASP A CA 1
ATOM 562 C C . ASP A 1 74 ? 19.639 2.613 -20.915 1.00 88.00 74 ASP A C 1
ATOM 564 O O .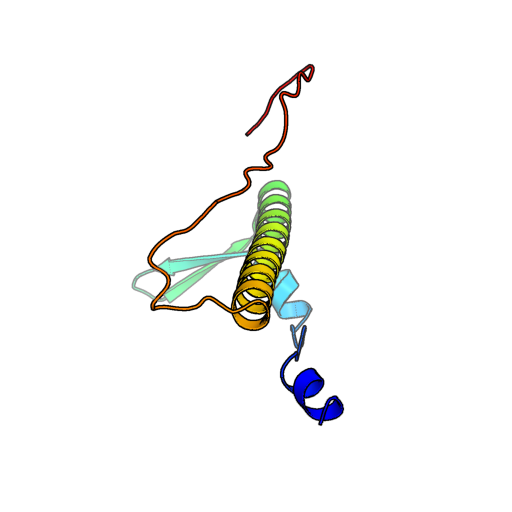 ASP A 1 74 ? 18.931 3.527 -21.352 1.00 88.00 74 ASP A O 1
ATOM 568 N N . PRO A 1 75 ? 20.635 2.849 -20.039 1.00 86.44 75 PRO A N 1
ATOM 569 C CA . PRO A 1 75 ? 20.950 4.190 -19.557 1.00 86.44 75 PRO A CA 1
ATOM 570 C C . PRO A 1 75 ? 21.475 5.121 -20.660 1.00 86.44 75 PRO A C 1
ATOM 572 O O . PRO A 1 75 ? 21.493 6.332 -20.457 1.00 86.44 75 PRO A O 1
ATOM 575 N N . ASN A 1 76 ? 21.885 4.586 -21.815 1.00 92.94 76 ASN A N 1
ATOM 576 C CA . ASN A 1 76 ? 22.365 5.366 -22.956 1.00 92.94 76 ASN A CA 1
ATOM 577 C C . ASN A 1 76 ? 21.272 5.648 -23.996 1.00 92.94 76 ASN A C 1
ATOM 579 O O . ASN A 1 76 ? 21.566 6.208 -25.053 1.00 92.94 76 ASN A O 1
ATOM 583 N N . SER A 1 77 ? 20.017 5.263 -23.735 1.00 90.69 77 SER A N 1
ATOM 584 C CA . SER A 1 77 ? 18.942 5.505 -24.694 1.00 90.69 77 SER A CA 1
ATOM 585 C C . SER A 1 77 ? 18.703 7.005 -24.890 1.00 90.69 77 SER A C 1
ATOM 587 O O . SER A 1 77 ? 18.383 7.732 -23.951 1.00 90.69 77 SER A O 1
ATOM 589 N N . HIS A 1 78 ? 18.799 7.467 -26.138 1.00 91.69 78 HIS A N 1
ATOM 590 C CA . HIS A 1 78 ? 18.524 8.859 -26.509 1.00 91.69 78 HIS A CA 1
ATOM 591 C C . HIS A 1 78 ? 17.024 9.178 -26.622 1.00 91.69 78 HIS A C 1
ATOM 593 O O . HIS A 1 78 ? 16.656 10.349 -26.711 1.00 91.69 78 HIS A O 1
ATOM 599 N N . VAL A 1 79 ? 16.159 8.157 -26.658 1.00 92.00 79 VAL A N 1
ATOM 600 C CA . VAL A 1 79 ? 14.711 8.305 -26.861 1.00 92.00 79 VAL A CA 1
ATOM 601 C C . VAL A 1 79 ? 13.951 7.360 -25.928 1.00 92.00 79 VAL A C 1
ATOM 603 O O . VAL A 1 79 ? 14.298 6.186 -25.802 1.00 92.00 79 VAL A O 1
ATOM 606 N N . GLN A 1 80 ? 12.883 7.856 -25.301 1.00 91.06 80 GLN A N 1
ATOM 607 C CA . GLN A 1 80 ? 11.976 7.066 -24.466 1.00 91.06 80 GLN A CA 1
ATOM 608 C C . GLN A 1 80 ? 10.525 7.345 -24.872 1.00 91.06 80 GLN A C 1
ATOM 610 O O . GLN A 1 80 ? 10.130 8.501 -25.012 1.00 91.06 80 GLN A O 1
ATOM 615 N N . ILE A 1 81 ? 9.730 6.287 -25.057 1.00 92.00 81 ILE A N 1
ATOM 616 C CA . ILE A 1 81 ? 8.295 6.377 -25.355 1.00 92.00 81 ILE A CA 1
ATOM 617 C C . ILE A 1 81 ? 7.536 5.747 -24.189 1.00 92.00 81 ILE A C 1
ATOM 619 O O . ILE A 1 81 ? 7.697 4.561 -23.910 1.00 92.00 81 ILE A O 1
ATOM 623 N N . GLY A 1 82 ? 6.724 6.549 -23.501 1.00 92.75 82 GLY A N 1
ATOM 624 C CA . GLY A 1 82 ? 5.862 6.090 -22.415 1.00 92.75 82 GLY A CA 1
ATOM 625 C C . GLY A 1 82 ? 4.462 5.750 -22.919 1.00 92.75 82 GLY A C 1
ATOM 626 O O . GLY A 1 82 ? 3.865 6.531 -23.659 1.00 92.75 82 GLY A O 1
ATOM 627 N N . VAL A 1 83 ? 3.929 4.606 -22.492 1.00 95.50 83 VAL A N 1
ATOM 628 C CA . VAL A 1 83 ? 2.520 4.242 -22.692 1.00 95.50 83 VAL A CA 1
ATOM 629 C C . VAL A 1 83 ? 1.786 4.495 -21.381 1.00 95.50 83 VAL A C 1
ATOM 631 O O . VAL A 1 83 ? 2.180 3.962 -20.345 1.00 95.50 83 VAL A O 1
ATOM 634 N N . LEU A 1 84 ? 0.752 5.334 -21.418 1.00 96.31 84 LEU A N 1
ATOM 635 C CA . LEU A 1 84 ? -0.027 5.703 -20.240 1.00 96.31 84 LEU A CA 1
ATOM 636 C C . LEU A 1 84 ? -1.335 4.912 -20.208 1.00 96.31 84 LEU A C 1
ATOM 638 O O . LEU A 1 84 ? -2.172 5.072 -21.093 1.00 96.31 84 LEU A O 1
ATOM 642 N N . ASP A 1 85 ? -1.504 4.115 -19.159 1.00 96.12 85 ASP A N 1
ATOM 6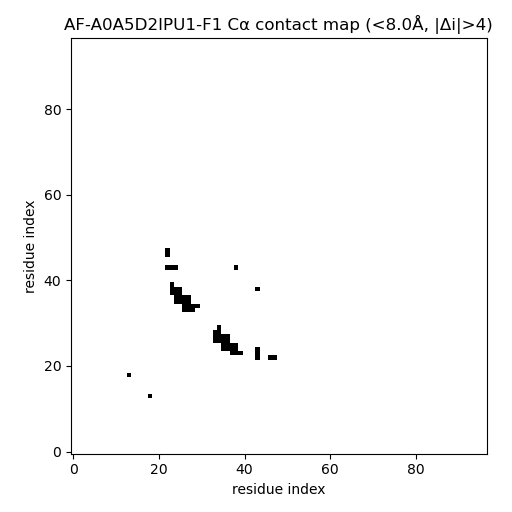43 C CA . ASP A 1 85 ? -2.757 3.454 -18.806 1.00 96.12 85 ASP A CA 1
ATOM 644 C C . ASP A 1 85 ? -3.072 3.777 -17.342 1.00 96.12 85 ASP A C 1
ATOM 646 O O . ASP A 1 85 ? -2.306 3.452 -16.434 1.00 96.12 85 ASP A O 1
ATOM 650 N N . ILE A 1 86 ? -4.161 4.506 -17.125 1.00 95.94 86 ILE A N 1
ATOM 651 C CA . ILE A 1 86 ? -4.636 4.927 -15.807 1.00 95.94 86 ILE A CA 1
ATOM 652 C C . ILE A 1 86 ? -6.130 4.657 -15.723 1.00 95.94 86 ILE A C 1
ATOM 654 O O . ILE A 1 86 ? -6.819 4.563 -16.739 1.00 95.94 86 ILE A O 1
ATOM 658 N N . TYR A 1 87 ? -6.636 4.549 -14.497 1.00 90.88 87 TYR A N 1
ATOM 659 C CA . TYR A 1 87 ? -8.054 4.306 -14.275 1.00 90.88 87 TYR A CA 1
ATOM 660 C C . TYR A 1 87 ? -8.921 5.392 -14.938 1.00 90.88 87 TYR A C 1
ATOM 662 O O . TYR A 1 87 ? -8.578 6.577 -14.954 1.00 90.88 87 TYR A O 1
ATOM 670 N N . GLY A 1 88 ? -10.047 4.961 -15.507 1.00 92.31 88 GLY A N 1
ATOM 671 C CA . GLY A 1 88 ? -11.025 5.839 -16.141 1.00 92.31 88 GLY A CA 1
ATOM 672 C C . GLY A 1 88 ? -11.920 6.560 -15.133 1.00 92.31 88 GLY A C 1
ATOM 673 O O . GLY A 1 88 ? -11.827 6.368 -13.924 1.00 92.31 88 GLY A O 1
ATOM 674 N N . PHE A 1 89 ? -12.824 7.397 -15.639 1.00 92.94 89 PHE A N 1
ATOM 675 C CA . PHE A 1 89 ? -13.793 8.096 -14.800 1.00 92.94 89 PHE A CA 1
ATOM 676 C C . PHE A 1 89 ? -14.827 7.130 -14.207 1.00 92.94 89 PHE A C 1
ATOM 678 O O . PHE A 1 89 ? -15.468 6.373 -14.937 1.00 92.94 89 PHE A O 1
ATOM 685 N N . GLU A 1 90 ? -15.047 7.226 -12.897 1.00 92.69 90 GLU A N 1
ATOM 686 C CA . GLU A 1 90 ? -16.087 6.489 -12.183 1.00 92.69 90 GLU A CA 1
ATOM 687 C C . GLU A 1 90 ? -17.081 7.470 -11.540 1.00 92.69 90 GLU A C 1
ATOM 689 O O . GLU A 1 90 ? -16.695 8.484 -10.955 1.00 92.69 90 GLU A O 1
ATOM 694 N N . CYS A 1 91 ? -18.381 7.178 -11.645 1.00 92.12 91 CYS A N 1
ATOM 695 C CA . CYS A 1 91 ? -19.442 7.990 -11.048 1.00 92.12 91 CYS A CA 1
ATOM 696 C C . CYS A 1 91 ? -20.268 7.145 -10.081 1.00 92.12 91 CYS A C 1
ATOM 698 O O . CYS A 1 91 ? -21.158 6.393 -10.485 1.00 92.12 91 CYS A O 1
ATOM 700 N N . PHE A 1 92 ? -19.979 7.280 -8.7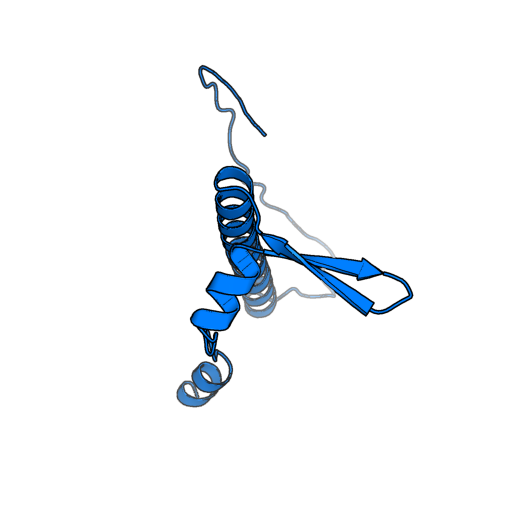89 1.00 93.19 92 PHE A N 1
ATOM 701 C CA . PHE A 1 92 ? -20.724 6.611 -7.732 1.00 93.19 92 PHE A CA 1
ATOM 702 C C . PHE A 1 92 ? -21.716 7.563 -7.067 1.00 93.19 92 PHE A C 1
ATOM 704 O O . PHE A 1 92 ? -21.571 8.784 -7.098 1.00 93.19 92 PHE A O 1
ATOM 711 N N . LYS A 1 93 ? -22.702 6.995 -6.359 1.00 95.06 93 LYS A N 1
ATOM 712 C CA . LYS A 1 93 ? -23.618 7.768 -5.497 1.00 95.06 93 LYS A CA 1
ATOM 713 C C . LYS A 1 93 ? -22.876 8.614 -4.457 1.00 95.06 93 LYS A C 1
ATOM 715 O O . LYS A 1 93 ? -23.400 9.622 -3.997 1.00 95.06 93 LYS A O 1
ATOM 720 N N . HIS A 1 94 ? -21.684 8.178 -4.057 1.00 91.69 94 HIS A N 1
ATOM 721 C CA . HIS A 1 94 ? -20.817 8.924 -3.164 1.00 91.69 94 HIS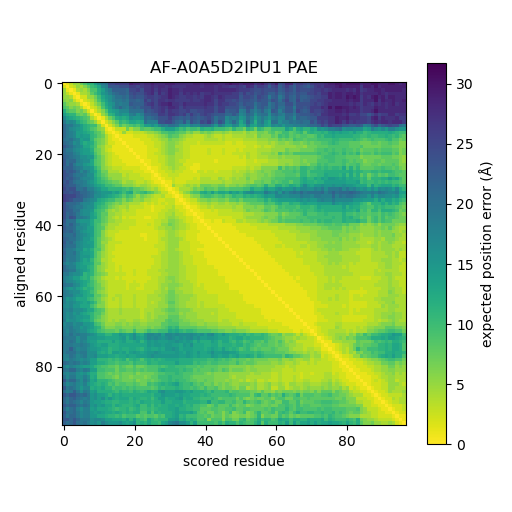 A CA 1
ATOM 722 C C . HIS A 1 94 ? -19.358 8.623 -3.508 1.00 91.69 94 HIS A C 1
ATOM 724 O O . HIS A 1 94 ? -18.847 7.556 -3.167 1.00 91.69 94 HIS A O 1
ATOM 730 N N . ASN A 1 95 ? -18.711 9.560 -4.195 1.00 88.81 95 ASN A N 1
ATOM 731 C CA . ASN A 1 95 ? -17.293 9.473 -4.530 1.00 88.81 95 ASN A CA 1
ATOM 732 C C . ASN A 1 95 ? -16.467 9.799 -3.280 1.00 88.81 95 ASN A C 1
ATOM 734 O O . ASN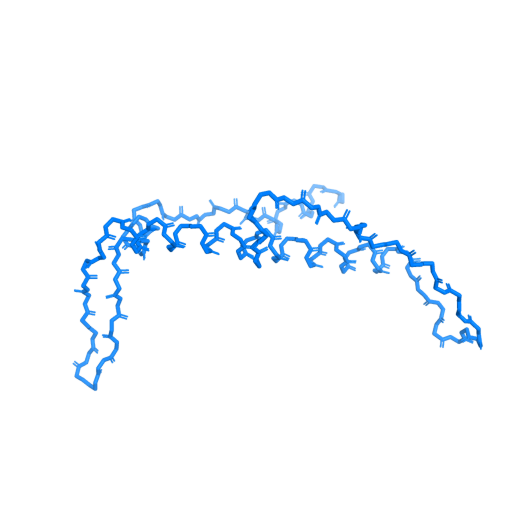 A 1 95 ? -16.710 10.816 -2.629 1.00 88.81 95 ASN A O 1
ATOM 738 N N . ARG A 1 96 ? -15.523 8.925 -2.925 1.00 84.50 96 ARG A N 1
ATOM 739 C CA . ARG A 1 96 ? -14.626 9.095 -1.773 1.00 84.50 96 ARG A CA 1
ATOM 740 C C . ARG A 1 96 ? -13.179 9.027 -2.244 1.00 84.50 96 ARG A C 1
ATOM 742 O O . ARG A 1 96 ? -12.908 8.403 -3.266 1.00 84.50 96 ARG A O 1
ATOM 749 N N . LEU A 1 97 ? -12.306 9.683 -1.484 1.00 77.50 97 LEU A N 1
ATOM 750 C CA . LEU A 1 97 ? -10.852 9.577 -1.608 1.00 77.50 97 LEU A CA 1
ATOM 751 C C . LEU A 1 97 ? -10.347 8.220 -1.101 1.00 77.50 97 LEU A C 1
ATOM 753 O O . LEU A 1 97 ? -10.983 7.666 -0.170 1.00 77.50 97 LEU A O 1
#

Mean predicted aligned error: 9.21 Å

InterPro domains:
  IPR001609 Myosin head, motor domain-like [PF00063] (15-95)
  IPR001609 Myosin head, motor domain-like [PS51456] (1-97)
  IPR027417 P-loop containing nucleoside triphosphate hydrolase [SSF52540] (12-96)

Nearest PDB structures (foldseek):
  7udt-assembly1_D  TM=9.278E-01  e=1.009E-01  Mus musculus
  6tu7-assembly1_GP1  TM=8.143E-01  e=5.728E-01  Plasmodium falciparum 3D7
  2jaa-assembly1_A  TM=3.953E-01  e=2.661E+00  Shigella flexneri
  7pub-assembly1_IA  TM=3.052E-01  e=2.661E+00  Trypanosoma brucei brucei
  3cuo-assembly2_C  TM=4.603E-01  e=6.341E+00  unclassified

Solvent-accessible surf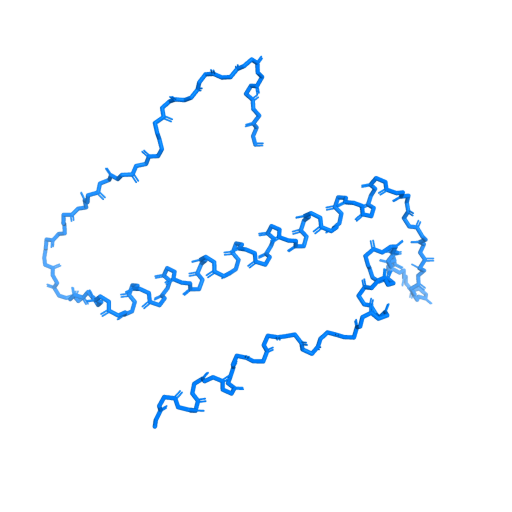ace area (backbone atoms only — not comparable 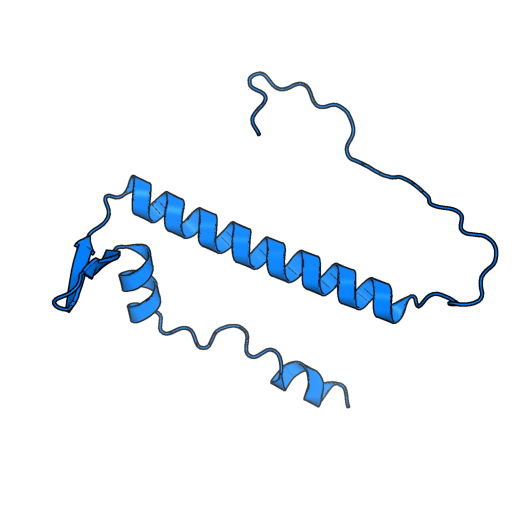to full-atom values): 6385 Å² total; per-residue (Å²): 119,75,80,58,62,59,69,76,58,72,82,73,93,63,60,65,67,61,51,51,50,59,43,40,36,44,79,43,84,53,100,92,47,72,48,77,41,79,49,56,74,68,56,23,51,51,44,50,52,51,50,53,53,49,54,49,52,52,53,51,52,51,49,52,54,54,48,52,64,70,70,55,79,70,91,82,60,91,74,87,86,86,86,88,86,74,87,77,93,81,88,60,101,72,80,76,136

Radius of gyration: 21.37 Å; Cα contacts (8 Å, |Δi|>4): 29; chains: 1; bounding box: 46×35×59 Å

Organism: Gossypium tomentosum (NCBI:txid34277)

Foldseek 3Di:
DVVVVVVVPPPDPDDPVVVLQPLQWDWDQDPVGIDIGGDDPVSSVVSVVVVVVVVVVVVVVVVVVVVDVVVDDDPPDPDDDDDDDDDDDDDDPDDDD